Protein AF-A0A6C0DXT3-F1 (afdb_monomer)

Nearest PDB structures (foldseek):
  8tug-assembly1_J  TM=9.088E-01  e=2.039E-04  Saccharomyces cerevisiae
  8oki-assembly1_N  TM=8.207E-01  e=4.917E-04  Pyrococcus furiosus DSM 3638
  8q3k-assembly1_J  TM=6.567E-01  e=1.771E-02  African swine fever virus BA71V
  8yqu-assembly1_H  TM=6.141E-01  e=2.929E-02  African swine fever virus

Foldseek 3Di:
DPPDPVVVVVVVPLFDAQDQAQPPPRHGDRVCQVVLVVLLQVVCVVVVPPDSPDDDDDDPVDPDQDSSRVSCVVVVVPDPSSSCSNVPDDGDD

Secondary structure (DSSP, 8-state):
----HHHHHHHGGG--PPPSB-TTT--B-TTTHHHHHHHHHHHHHHTT-S-SSPPPP--SS--SPPHHHHHHHHTT--SHHHHHHHHS-----

Mean predicted aligned error: 8.69 Å

Organism: NCBI:txid1070528

Structure (mmCIF, N/CA/C/O backbone):
data_AF-A0A6C0DXT3-F1
#
_entry.id   AF-A0A6C0DXT3-F1
#
loop_
_atom_site.group_PDB
_atom_site.id
_atom_site.type_symbol
_atom_site.label_atom_id
_atom_site.label_alt_id
_atom_site.label_comp_id
_atom_site.label_asym_id
_atom_site.label_entity_id
_atom_site.label_seq_id
_atom_site.pdbx_PDB_ins_code
_atom_site.Cartn_x
_atom_site.Cartn_y
_atom_site.Cartn_z
_atom_site.occupancy
_atom_site.B_iso_or_equiv
_atom_site.auth_seq_id
_atom_site.auth_comp_id
_atom_site.auth_asym_id
_atom_site.auth_atom_id
_atom_site.pdbx_PDB_model_num
ATOM 1 N N . MET A 1 1 ? 9.845 43.054 -10.680 1.00 43.94 1 MET A N 1
ATOM 2 C CA . MET A 1 1 ? 10.698 41.844 -10.692 1.00 43.94 1 MET A CA 1
ATOM 3 C C . MET A 1 1 ? 10.131 40.865 -11.705 1.00 43.94 1 MET A C 1
ATOM 5 O O . MET A 1 1 ? 8.994 40.442 -11.558 1.00 43.94 1 MET A O 1
ATOM 9 N N . LYS A 1 2 ? 10.859 40.596 -12.794 1.00 45.53 2 LYS A N 1
ATOM 10 C CA . LYS A 1 2 ? 10.406 39.698 -13.864 1.00 45.53 2 LYS A CA 1
ATOM 11 C C . LYS A 1 2 ? 10.429 38.264 -13.323 1.00 45.53 2 LYS A C 1
ATOM 13 O O . LYS A 1 2 ? 11.509 37.729 -13.09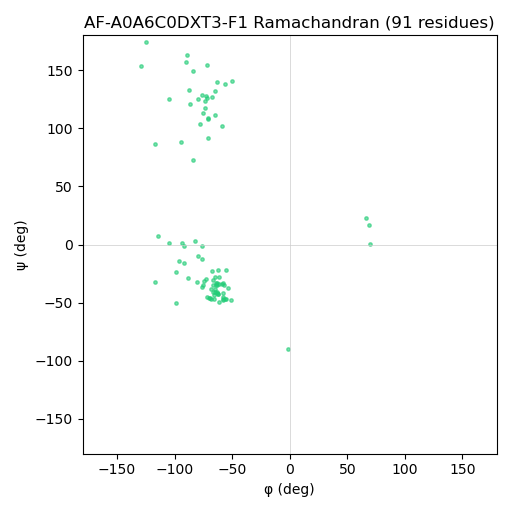5 1.00 45.53 2 LYS A O 1
ATOM 18 N N . HIS A 1 3 ? 9.255 37.679 -13.074 1.00 49.91 3 HIS A N 1
ATOM 19 C CA . HIS A 1 3 ? 9.109 36.274 -12.691 1.00 49.91 3 HIS A CA 1
ATOM 20 C C . HIS A 1 3 ? 9.697 35.396 -13.798 1.00 49.91 3 HIS A C 1
ATOM 22 O O . HIS A 1 3 ? 9.117 35.229 -14.872 1.00 49.91 3 HIS A O 1
ATOM 28 N N . ASN A 1 4 ? 10.904 34.901 -13.553 1.00 51.50 4 ASN A N 1
ATOM 29 C CA . ASN A 1 4 ? 11.627 34.056 -14.477 1.00 51.50 4 ASN A CA 1
ATOM 30 C C . ASN A 1 4 ? 10.936 32.683 -14.523 1.00 51.50 4 ASN A C 1
ATOM 32 O O . ASN A 1 4 ? 11.005 31.929 -13.554 1.00 51.50 4 ASN A O 1
ATOM 36 N N . LYS A 1 5 ? 10.263 32.367 -15.640 1.00 55.50 5 LYS A N 1
ATOM 37 C CA . LYS A 1 5 ? 9.522 31.106 -15.856 1.00 55.50 5 LYS A CA 1
ATOM 38 C C . LYS A 1 5 ? 10.381 29.848 -15.650 1.00 55.50 5 LYS A C 1
ATOM 40 O O . LYS A 1 5 ? 9.837 28.785 -15.375 1.00 55.50 5 LYS A O 1
ATOM 45 N N . TYR A 1 6 ? 11.706 29.970 -15.750 1.00 57.03 6 TYR A N 1
ATOM 46 C CA . TYR A 1 6 ? 12.639 28.877 -15.480 1.00 57.03 6 TYR A CA 1
ATOM 47 C C . TYR A 1 6 ? 12.755 28.549 -13.985 1.00 57.03 6 TYR A C 1
ATOM 49 O O . TYR A 1 6 ? 12.956 27.394 -13.639 1.00 57.03 6 TYR A O 1
ATOM 57 N N . ILE A 1 7 ? 12.562 29.525 -13.091 1.00 55.47 7 ILE A N 1
ATOM 58 C CA . ILE A 1 7 ? 12.651 29.311 -11.640 1.00 55.47 7 ILE A CA 1
ATOM 59 C C . ILE A 1 7 ? 11.449 28.494 -11.148 1.00 55.47 7 ILE A C 1
ATOM 61 O O . ILE A 1 7 ? 11.630 27.508 -10.442 1.00 55.47 7 ILE A O 1
ATOM 65 N N . THR A 1 8 ? 10.229 28.816 -11.588 1.00 52.34 8 THR A N 1
ATOM 66 C CA . THR A 1 8 ? 9.024 28.032 -11.259 1.00 52.34 8 THR A CA 1
ATOM 67 C C . THR A 1 8 ? 9.038 26.615 -11.839 1.00 52.34 8 THR A C 1
ATOM 69 O O . THR A 1 8 ? 8.447 25.723 -11.238 1.00 52.34 8 THR A O 1
ATOM 72 N N . PHE A 1 9 ? 9.730 26.372 -12.959 1.00 50.25 9 PHE A N 1
ATOM 73 C CA . PHE A 1 9 ? 9.876 25.021 -13.513 1.00 50.25 9 PHE A CA 1
ATOM 74 C C . PHE A 1 9 ? 10.746 24.124 -12.620 1.00 50.25 9 PHE A C 1
ATOM 76 O O . PHE A 1 9 ? 10.405 22.965 -12.420 1.00 50.25 9 PHE A O 1
ATOM 83 N N . ILE A 1 10 ? 11.812 24.663 -12.016 1.00 52.56 10 ILE A N 1
ATOM 84 C CA . ILE A 1 10 ? 12.693 23.906 -11.110 1.00 52.56 10 ILE A CA 1
ATOM 85 C C . ILE A 1 10 ? 11.932 23.510 -9.832 1.00 52.56 10 ILE A C 1
ATOM 87 O O . ILE A 1 10 ? 12.001 22.356 -9.414 1.00 52.56 10 ILE A O 1
ATOM 91 N N . TYR A 1 11 ? 11.107 24.4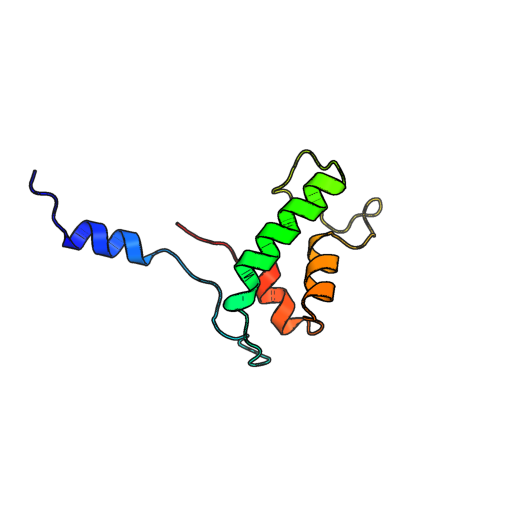00 -9.271 1.00 48.53 11 TYR A N 1
ATOM 92 C CA . TYR A 1 11 ? 10.287 24.079 -8.091 1.00 48.53 11 TYR A CA 1
ATOM 93 C C . TYR A 1 11 ? 9.184 23.036 -8.355 1.00 48.53 11 TYR A C 1
ATOM 95 O O . TYR A 1 11 ? 8.776 22.346 -7.430 1.00 48.53 11 TYR A O 1
ATOM 103 N N . TYR A 1 12 ? 8.733 22.843 -9.600 1.00 52.97 12 TYR A N 1
ATOM 104 C CA . TYR A 1 12 ? 7.768 21.780 -9.931 1.00 52.97 12 TYR A CA 1
ATOM 105 C C . TYR A 1 12 ? 8.418 20.386 -10.065 1.00 52.97 12 TYR A C 1
ATOM 107 O O . TYR A 1 12 ? 7.718 19.378 -10.159 1.00 52.97 12 TYR A O 1
ATOM 115 N N . THR A 1 13 ? 9.755 20.302 -10.072 1.00 52.28 13 THR A N 1
ATOM 116 C CA . THR A 1 13 ? 10.498 19.041 -10.276 1.00 52.28 13 THR A CA 1
ATOM 117 C C . THR A 1 13 ? 10.850 18.282 -8.996 1.00 52.28 13 THR A C 1
ATOM 119 O O . THR A 1 13 ? 11.405 17.189 -9.083 1.00 52.28 13 THR A O 1
ATOM 122 N N . HIS A 1 14 ? 10.509 18.797 -7.812 1.00 52.88 14 HIS A N 1
ATOM 123 C CA . HIS A 1 14 ? 10.784 18.106 -6.541 1.00 52.88 14 HIS A CA 1
ATOM 124 C C . HIS A 1 14 ? 9.642 17.231 -6.021 1.00 52.88 14 HIS A C 1
ATOM 126 O O . HIS A 1 14 ? 9.823 16.520 -5.036 1.00 52.88 14 HIS A O 1
ATOM 132 N N . LYS A 1 15 ? 8.531 17.140 -6.763 1.00 62.34 15 LYS A N 1
ATOM 133 C CA . LYS A 1 15 ? 7.463 16.181 -6.480 1.00 62.34 15 LYS A CA 1
ATOM 134 C C . LYS A 1 15 ? 7.920 14.752 -6.801 1.00 62.34 15 LYS A C 1
ATOM 136 O O . LYS A 1 15 ? 7.790 14.285 -7.934 1.00 62.34 15 LYS A O 1
ATOM 141 N N . MET A 1 16 ? 8.478 14.054 -5.813 1.00 74.56 16 MET A N 1
ATOM 142 C CA . MET A 1 16 ? 8.923 12.667 -5.978 1.00 74.56 16 MET A CA 1
ATOM 143 C C . MET A 1 16 ? 7.722 11.713 -5.990 1.00 74.56 16 MET A C 1
ATOM 145 O O . MET A 1 16 ? 7.038 11.546 -4.989 1.00 74.56 16 MET A O 1
ATOM 149 N N . ILE A 1 17 ? 7.473 11.087 -7.142 1.00 83.69 17 ILE A N 1
ATOM 150 C CA . ILE A 1 17 ? 6.357 10.156 -7.379 1.00 83.69 17 ILE A CA 1
ATOM 151 C C . ILE A 1 17 ? 6.735 8.742 -6.906 1.00 83.69 17 ILE A C 1
ATOM 153 O O . ILE A 1 17 ? 7.896 8.339 -7.018 1.00 83.69 17 ILE A O 1
ATOM 157 N N . ILE A 1 18 ? 5.752 7.952 -6.451 1.00 90.69 18 ILE A N 1
ATOM 158 C CA . ILE A 1 18 ? 5.930 6.516 -6.191 1.00 90.69 18 ILE A CA 1
ATOM 159 C C . ILE A 1 18 ? 6.578 5.821 -7.405 1.00 90.69 18 ILE A C 1
ATOM 161 O O . ILE A 1 18 ? 6.211 6.105 -8.551 1.00 90.69 18 ILE A O 1
ATOM 165 N N . PRO A 1 19 ? 7.504 4.867 -7.215 1.00 92.62 19 PRO A N 1
ATOM 166 C CA . PRO A 1 19 ? 8.058 4.131 -8.341 1.00 92.62 19 PRO A CA 1
ATOM 167 C C . PRO A 1 19 ? 6.971 3.446 -9.179 1.00 92.62 19 PRO A C 1
ATOM 169 O O . PRO A 1 19 ? 6.039 2.829 -8.660 1.00 92.62 19 PRO A O 1
ATOM 172 N N . ILE A 1 20 ? 7.126 3.518 -10.505 1.00 93.44 20 ILE A N 1
ATOM 173 C CA . ILE A 1 20 ? 6.173 2.957 -11.478 1.00 93.44 20 ILE A CA 1
ATOM 174 C C . ILE A 1 20 ? 5.992 1.451 -11.266 1.00 93.44 20 ILE A C 1
ATOM 176 O O . ILE A 1 20 ? 4.869 0.940 -11.297 1.00 93.44 20 ILE A O 1
ATOM 180 N N . LYS A 1 21 ? 7.099 0.747 -11.013 1.00 95.50 21 LYS A N 1
ATOM 181 C CA . LYS A 1 21 ? 7.151 -0.680 -10.687 1.00 95.50 21 LYS A CA 1
ATOM 182 C C . LYS A 1 21 ? 7.972 -0.901 -9.422 1.00 95.50 21 LYS A C 1
ATOM 184 O O . LYS A 1 21 ? 8.888 -0.142 -9.131 1.00 95.50 21 LYS A O 1
ATOM 189 N N . CYS A 1 22 ? 7.688 -1.980 -8.704 1.00 96.44 22 CYS A N 1
ATOM 190 C CA . CYS A 1 22 ? 8.507 -2.413 -7.577 1.00 96.44 22 CYS A CA 1
ATOM 191 C C . CYS A 1 22 ? 9.910 -2.833 -8.037 1.00 96.44 22 CYS A C 1
ATOM 193 O O . CYS A 1 22 ? 10.033 -3.679 -8.925 1.00 96.44 22 CYS A O 1
ATOM 195 N N . PHE A 1 23 ? 10.948 -2.336 -7.359 1.00 95.75 23 PHE A N 1
ATOM 196 C CA . PHE A 1 23 ? 12.349 -2.637 -7.680 1.00 95.75 23 PHE A CA 1
ATOM 197 C C . 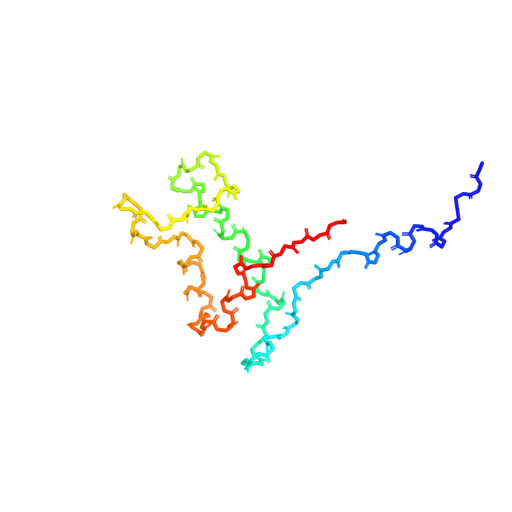PHE A 1 23 ? 12.730 -4.116 -7.538 1.00 95.75 23 PHE A C 1
ATOM 199 O O . PHE A 1 23 ? 13.691 -4.562 -8.151 1.00 95.75 23 PHE A O 1
ATOM 206 N N . THR A 1 24 ? 11.979 -4.891 -6.751 1.00 97.06 24 THR A N 1
ATOM 207 C CA . THR A 1 24 ? 12.254 -6.320 -6.535 1.00 97.06 24 THR A CA 1
ATOM 208 C C . THR A 1 24 ? 11.382 -7.219 -7.406 1.00 97.06 24 THR A C 1
ATOM 210 O O . THR A 1 24 ? 11.877 -8.142 -8.038 1.00 97.06 24 THR A O 1
ATOM 213 N N . CYS A 1 25 ? 10.061 -6.996 -7.400 1.00 96.75 25 CYS A N 1
ATOM 214 C CA . CYS A 1 25 ? 9.089 -7.909 -8.013 1.00 96.75 25 CYS A CA 1
ATOM 215 C C . CYS A 1 25 ? 8.677 -7.502 -9.439 1.00 96.75 25 CYS A C 1
ATOM 217 O O . CYS A 1 25 ? 8.003 -8.280 -10.108 1.00 96.75 25 CYS A O 1
ATOM 219 N N . GLY A 1 26 ? 8.977 -6.274 -9.877 1.00 94.75 26 GLY A N 1
ATOM 220 C CA . GLY A 1 26 ? 8.535 -5.735 -11.169 1.00 94.75 26 GLY A CA 1
ATOM 221 C C . GLY A 1 26 ? 7.029 -5.446 -11.281 1.00 94.75 26 GLY A C 1
ATOM 222 O O . GLY A 1 26 ? 6.579 -4.977 -12.325 1.00 94.75 26 GLY A O 1
ATOM 223 N N . CYS A 1 27 ? 6.239 -5.694 -10.229 1.00 94.88 27 CYS A N 1
ATOM 224 C CA . CYS A 1 27 ? 4.802 -5.401 -10.209 1.00 94.88 27 CYS A CA 1
ATOM 225 C C . CYS A 1 27 ? 4.552 -3.893 -10.349 1.00 94.88 27 CYS A C 1
ATOM 227 O O . CYS A 1 27 ? 5.269 -3.100 -9.740 1.00 94.88 27 CYS A O 1
ATOM 229 N N . VAL A 1 28 ? 3.536 -3.505 -11.123 1.00 95.44 28 VAL A N 1
ATOM 230 C CA . VAL A 1 28 ? 3.143 -2.101 -11.325 1.00 95.44 28 VAL A CA 1
ATOM 231 C C . VAL A 1 28 ? 2.479 -1.551 -10.057 1.00 95.44 28 VAL A C 1
ATOM 233 O O . VAL A 1 28 ? 1.531 -2.149 -9.541 1.00 95.44 28 VAL A O 1
ATOM 236 N N . LEU A 1 29 ? 2.994 -0.421 -9.561 1.00 95.00 29 LEU A N 1
ATOM 237 C CA . LEU A 1 29 ? 2.560 0.228 -8.317 1.00 95.00 29 LEU A CA 1
ATOM 238 C C . LEU A 1 29 ? 1.971 1.629 -8.528 1.00 95.00 29 LEU A C 1
ATOM 240 O O . LEU A 1 29 ? 1.054 2.005 -7.800 1.00 95.00 29 LEU A O 1
ATOM 244 N N . ALA A 1 30 ? 2.444 2.392 -9.522 1.00 91.81 30 ALA A N 1
ATOM 245 C CA . ALA A 1 30 ? 2.057 3.800 -9.686 1.00 91.81 30 ALA A CA 1
ATOM 246 C C . ALA A 1 30 ? 0.550 4.039 -9.835 1.00 91.81 30 ALA A C 1
ATOM 248 O O . ALA A 1 30 ? 0.027 5.032 -9.335 1.00 91.81 30 ALA A O 1
ATOM 249 N N . ASN A 1 31 ? -0.173 3.114 -10.462 1.00 93.25 31 ASN A N 1
ATOM 250 C CA . ASN A 1 31 ? -1.621 3.223 -10.626 1.00 93.25 31 ASN A CA 1
ATOM 251 C C . ASN A 1 31 ? -2.417 2.907 -9.346 1.00 93.25 31 ASN A C 1
ATOM 253 O O . ASN A 1 31 ? -3.611 3.181 -9.300 1.00 93.25 31 ASN A O 1
ATOM 257 N N . LYS A 1 32 ? -1.787 2.329 -8.315 1.00 94.38 32 LYS A N 1
ATOM 258 C CA . LYS A 1 32 ? -2.463 1.866 -7.092 1.00 94.38 32 LYS A CA 1
ATOM 259 C C . LYS A 1 32 ? -2.358 2.848 -5.929 1.00 94.38 32 LYS A C 1
ATOM 261 O O . LYS A 1 32 ? -3.192 2.809 -5.032 1.00 94.38 32 LYS A O 1
ATOM 266 N N . TYR A 1 33 ? -1.354 3.726 -5.919 1.00 93.88 33 TYR A N 1
ATOM 267 C CA . TYR A 1 33 ? -1.039 4.536 -4.736 1.00 93.88 33 TYR A CA 1
ATOM 268 C C . TYR A 1 33 ? -2.131 5.538 -4.350 1.00 93.88 33 TYR A C 1
ATOM 270 O O . TYR A 1 33 ? -2.463 5.666 -3.175 1.00 93.88 33 TYR A O 1
ATOM 278 N N . ARG A 1 34 ? -2.746 6.209 -5.330 1.00 92.50 34 ARG A N 1
ATOM 279 C CA . ARG A 1 34 ? -3.849 7.148 -5.065 1.00 92.50 34 ARG A CA 1
ATOM 280 C C . ARG A 1 34 ? -5.047 6.448 -4.428 1.00 92.50 34 ARG A C 1
ATOM 282 O O . ARG A 1 34 ? -5.505 6.875 -3.375 1.00 92.50 34 ARG A O 1
ATOM 289 N N . TYR A 1 35 ? -5.468 5.338 -5.030 1.00 95.12 35 TYR A N 1
ATOM 290 C CA . TYR A 1 35 ? -6.543 4.500 -4.506 1.00 95.12 35 TYR A CA 1
ATOM 291 C C . TYR A 1 35 ? -6.230 4.006 -3.089 1.00 95.12 35 TYR A C 1
ATOM 293 O O . TYR A 1 35 ? -7.059 4.117 -2.195 1.00 95.12 35 TYR A O 1
ATOM 301 N N . TYR A 1 36 ? -5.000 3.537 -2.857 1.00 95.06 36 TYR A 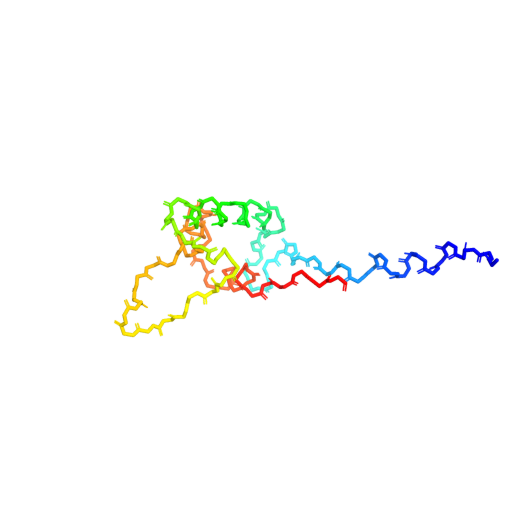N 1
ATOM 302 C CA . TYR A 1 36 ? -4.550 3.117 -1.533 1.00 95.06 36 TYR A CA 1
ATOM 303 C C . TYR A 1 36 ? -4.711 4.223 -0.477 1.00 95.06 36 TYR A C 1
ATOM 305 O O . TYR A 1 36 ? -5.260 3.952 0.586 1.00 95.06 36 TYR A O 1
ATOM 313 N N . LYS A 1 37 ? -4.303 5.470 -0.763 1.00 92.56 37 LYS A N 1
ATOM 314 C CA . LYS A 1 37 ? -4.460 6.597 0.178 1.00 92.56 37 LYS A CA 1
ATOM 315 C C . LYS A 1 37 ? -5.925 6.946 0.455 1.00 92.56 37 LYS A C 1
ATOM 317 O O . LYS A 1 37 ? -6.273 7.284 1.586 1.00 92.56 37 LYS A O 1
ATOM 322 N N . GLU A 1 38 ? -6.777 6.878 -0.563 1.00 93.62 38 GLU A N 1
ATOM 323 C CA . GLU A 1 38 ? -8.208 7.164 -0.435 1.00 93.62 38 GLU A CA 1
ATOM 324 C C . GLU A 1 38 ? -8.925 6.094 0.402 1.00 93.62 38 GLU A C 1
ATOM 326 O O . GLU A 1 38 ? -9.640 6.437 1.344 1.00 93.62 38 GLU A O 1
ATOM 331 N N . GLU A 1 39 ? -8.685 4.810 0.128 1.00 94.81 39 GLU A N 1
ATOM 332 C CA . GLU A 1 39 ? -9.279 3.692 0.876 1.00 94.81 39 GLU A CA 1
ATOM 333 C C . GLU A 1 39 ? -8.733 3.591 2.305 1.00 94.81 39 GLU A C 1
ATOM 335 O O . GLU A 1 39 ? -9.513 3.525 3.253 1.00 94.81 39 GLU A O 1
ATOM 340 N N . VAL A 1 40 ? -7.405 3.699 2.445 1.00 93.38 40 VAL A N 1
ATOM 341 C CA . VAL A 1 40 ? -6.714 4.460 3.495 1.00 93.38 40 VAL A CA 1
ATOM 342 C C . VAL A 1 40 ? -7.605 5.206 4.486 1.00 93.38 40 VAL A C 1
ATOM 344 O O . VAL A 1 40 ? -8.046 4.746 5.545 1.00 93.38 40 VAL A O 1
ATOM 347 N N . ARG A 1 41 ? -7.857 6.437 4.055 1.00 92.19 41 ARG A N 1
ATOM 348 C CA . ARG A 1 41 ? -8.620 7.456 4.742 1.00 92.19 41 ARG A CA 1
ATOM 349 C C . ARG A 1 41 ? -10.036 6.978 5.047 1.00 92.19 41 ARG A C 1
ATOM 351 O O . ARG A 1 41 ? -10.460 7.103 6.189 1.00 92.19 41 ARG A O 1
ATOM 358 N N . LYS A 1 42 ? -10.744 6.376 4.086 1.00 92.94 42 LYS A N 1
ATOM 359 C CA . LYS A 1 42 ? -12.117 5.879 4.293 1.00 92.94 42 LYS A CA 1
ATOM 360 C C . LYS A 1 42 ? -12.203 4.865 5.434 1.00 92.94 42 LYS A C 1
ATOM 362 O O . LYS A 1 42 ? -13.052 5.022 6.309 1.00 92.94 42 LYS A O 1
ATOM 367 N N . LYS A 1 43 ? -11.310 3.869 5.474 1.00 92.12 43 LYS A N 1
ATOM 368 C CA . LYS A 1 43 ? -11.298 2.861 6.546 1.00 92.12 43 LYS A CA 1
ATOM 369 C C . LYS A 1 43 ? -10.939 3.464 7.905 1.00 92.12 43 LYS A C 1
ATOM 371 O O . LYS A 1 43 ? -11.506 3.048 8.911 1.00 92.12 43 LYS A O 1
ATOM 376 N N . LYS A 1 44 ? -10.049 4.463 7.951 1.00 90.38 44 LYS A N 1
ATOM 377 C CA . LYS A 1 44 ? -9.735 5.181 9.200 1.00 90.38 44 LYS A CA 1
ATOM 378 C C . LYS A 1 44 ? -10.928 5.978 9.735 1.00 90.38 44 LYS A C 1
ATOM 380 O O . LYS A 1 44 ? -11.216 5.877 10.924 1.00 90.38 44 LYS A O 1
ATOM 385 N N . LEU A 1 45 ? -11.658 6.683 8.863 1.00 88.75 45 LEU A N 1
ATOM 386 C CA . LEU A 1 45 ? -12.892 7.385 9.244 1.00 88.75 45 LEU A CA 1
ATOM 387 C C . LEU A 1 45 ? -13.968 6.409 9.738 1.00 88.75 45 LEU A C 1
ATOM 389 O O . LEU A 1 45 ? -14.614 6.674 10.746 1.00 88.75 45 LEU A O 1
ATOM 393 N N . ALA A 1 46 ? -14.136 5.265 9.066 1.00 89.31 46 ALA A N 1
ATOM 394 C CA . ALA A 1 46 ? -15.116 4.253 9.460 1.00 89.31 46 ALA A CA 1
ATOM 395 C C . ALA A 1 46 ? -14.825 3.641 10.843 1.00 89.31 46 ALA A C 1
ATOM 397 O O . ALA A 1 46 ? -15.755 3.316 11.574 1.00 89.31 46 ALA A O 1
ATOM 398 N N . LYS A 1 47 ? -13.545 3.515 11.219 1.00 84.81 47 LYS A N 1
ATOM 399 C CA . LYS A 1 47 ? -13.120 3.046 12.549 1.00 84.81 47 LYS A CA 1
ATOM 400 C C . LYS A 1 47 ? -13.138 4.150 13.622 1.00 84.81 47 LYS A C 1
ATOM 402 O O . LYS A 1 47 ? -12.741 3.882 14.750 1.00 84.81 47 LYS A O 1
ATOM 407 N N . GLY A 1 48 ? -13.582 5.369 13.295 1.00 81.19 48 GLY A N 1
ATOM 408 C CA . GLY A 1 48 ? -13.685 6.476 14.251 1.00 81.19 48 GLY A CA 1
ATOM 409 C C . GLY A 1 48 ? -12.338 6.976 14.781 1.00 81.19 48 GLY A C 1
ATOM 410 O O . GLY A 1 48 ? -12.291 7.552 15.862 1.00 81.19 48 GLY A O 1
ATOM 411 N N . MET A 1 49 ? -11.238 6.746 14.054 1.00 78.50 49 MET A N 1
ATOM 412 C CA . MET A 1 49 ? -9.937 7.289 14.446 1.00 78.50 49 MET A CA 1
ATOM 413 C C . MET A 1 49 ? -9.901 8.796 14.174 1.00 78.50 49 MET A C 1
ATOM 415 O O . MET A 1 49 ? -9.987 9.213 13.019 1.00 78.50 49 MET A O 1
ATOM 419 N N . GLU A 1 50 ? -9.746 9.597 15.231 1.00 70.50 50 GLU A N 1
ATOM 420 C CA . GLU A 1 50 ? -9.588 11.057 15.131 1.00 70.50 50 GLU A CA 1
ATOM 421 C C . GLU A 1 50 ? -8.294 11.439 14.385 1.00 70.50 50 GLU A C 1
ATOM 423 O O . GLU A 1 50 ? -8.291 12.365 13.572 1.00 70.50 50 GLU A O 1
ATOM 428 N N . ASP A 1 51 ? -7.223 10.655 14.553 1.00 76.50 51 ASP A N 1
ATOM 429 C CA . ASP A 1 51 ? -5.918 10.898 13.930 1.00 76.50 51 ASP A CA 1
ATOM 430 C C . ASP A 1 51 ? -5.744 10.121 12.606 1.00 76.50 51 ASP A C 1
ATOM 432 O O . ASP A 1 51 ? -5.199 9.015 12.565 1.00 76.50 51 ASP A O 1
ATOM 436 N N . ILE A 1 52 ? -6.164 10.712 11.482 1.00 76.00 52 ILE A N 1
ATOM 437 C CA . ILE A 1 52 ? -6.101 10.076 10.145 1.00 76.00 52 ILE A CA 1
ATOM 438 C C . ILE A 1 52 ? -4.652 9.797 9.691 1.00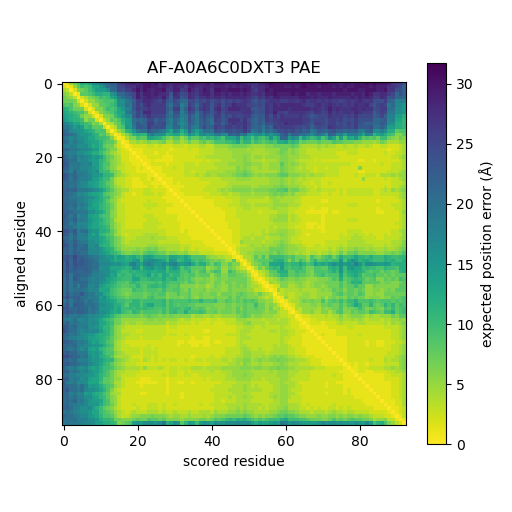 76.00 52 ILE A C 1
ATOM 440 O O . ILE A 1 52 ? -4.380 8.812 8.996 1.00 76.00 52 ILE A O 1
ATOM 444 N N . GLU A 1 53 ? -3.704 10.649 10.075 1.00 74.88 53 GLU A N 1
ATOM 445 C CA . GLU A 1 53 ? -2.318 10.594 9.586 1.00 74.88 53 GLU A CA 1
ATOM 446 C C . GLU A 1 53 ? -1.393 9.745 10.460 1.00 74.88 53 GLU A C 1
ATOM 448 O O . GLU A 1 53 ? -0.321 9.332 10.017 1.00 74.88 53 GLU A O 1
ATOM 453 N N . LYS A 1 54 ? -1.807 9.419 11.687 1.00 79.75 54 LYS A N 1
ATOM 454 C CA . LYS A 1 54 ? -0.971 8.659 12.610 1.00 79.75 54 LYS A CA 1
ATOM 455 C C . LYS A 1 54 ? -0.881 7.200 12.162 1.00 79.75 54 LYS A C 1
ATOM 457 O O . LYS A 1 54 ? -1.889 6.532 11.917 1.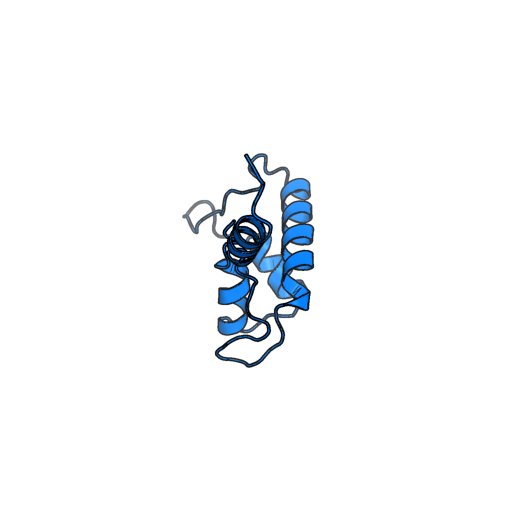00 79.75 54 LYS A O 1
ATOM 462 N N . VAL A 1 55 ? 0.350 6.708 12.050 1.00 74.06 55 VAL A N 1
ATOM 463 C CA . VAL A 1 55 ? 0.646 5.289 11.833 1.00 74.06 55 VAL A CA 1
ATOM 464 C C . VAL A 1 55 ? 0.709 4.616 13.202 1.00 74.06 55 VAL A C 1
ATOM 466 O O . VAL A 1 55 ? 1.494 5.021 14.060 1.00 74.06 55 VAL A O 1
ATOM 469 N N . LEU A 1 56 ? -0.143 3.613 13.424 1.00 79.31 56 LEU A N 1
ATOM 470 C CA . LEU A 1 56 ? -0.142 2.814 14.649 1.00 79.31 56 LEU A CA 1
ATOM 471 C C . LEU A 1 56 ? 0.971 1.766 14.574 1.00 79.31 56 LEU A C 1
ATOM 473 O O . LEU A 1 56 ? 1.044 0.987 13.623 1.00 79.31 56 LEU A O 1
ATOM 477 N N . TYR A 1 57 ? 1.836 1.758 15.582 1.00 80.75 57 TYR A N 1
ATOM 478 C CA . TYR A 1 57 ? 2.904 0.772 15.713 1.00 80.75 57 TYR A CA 1
ATOM 479 C C . TYR A 1 57 ? 2.429 -0.451 16.500 1.00 80.75 57 TYR A C 1
ATOM 481 O O . TYR A 1 57 ? 1.499 -0.365 17.300 1.00 80.75 57 TYR A O 1
ATOM 489 N N . LEU A 1 58 ? 3.110 -1.579 16.290 1.00 85.19 58 LEU A N 1
ATOM 490 C CA . LEU A 1 58 ? 2.863 -2.825 17.009 1.00 85.19 58 LEU A CA 1
ATOM 491 C C . LEU A 1 58 ? 3.205 -2.649 18.499 1.00 85.19 58 LEU A C 1
ATOM 493 O O . LEU A 1 58 ? 4.375 -2.503 18.856 1.00 85.19 58 LEU A O 1
ATOM 497 N N . THR A 1 59 ? 2.193 -2.678 19.365 1.00 89.44 59 THR A N 1
ATOM 498 C CA . THR A 1 59 ? 2.356 -2.684 20.829 1.00 89.44 59 THR A CA 1
ATOM 499 C C . THR A 1 59 ? 1.619 -3.880 21.431 1.00 89.44 59 THR A C 1
ATOM 501 O O . THR A 1 59 ? 0.923 -4.612 20.731 1.00 89.44 59 THR A O 1
ATOM 504 N N . LYS A 1 60 ? 1.753 -4.106 22.745 1.00 87.62 60 LYS A N 1
ATOM 505 C CA . LYS A 1 60 ? 0.994 -5.169 23.432 1.00 87.62 60 LYS A CA 1
ATOM 506 C C . LYS A 1 60 ? -0.524 -4.959 23.353 1.00 87.62 60 LYS A C 1
ATOM 508 O O . LYS A 1 60 ? -1.265 -5.932 23.394 1.00 87.62 60 LYS A O 1
ATOM 513 N N . GLU A 1 61 ? -0.957 -3.707 23.247 1.00 83.62 61 GLU A N 1
ATOM 514 C CA . GLU A 1 61 ? -2.366 -3.304 23.171 1.00 83.62 61 GLU A CA 1
ATOM 515 C C . GLU A 1 61 ? -2.873 -3.287 21.723 1.00 83.62 61 GLU A C 1
ATOM 517 O O . GLU A 1 61 ? -4.044 -3.550 21.472 1.00 83.62 61 GLU A O 1
ATOM 522 N N . PHE A 1 62 ? -1.981 -3.045 20.758 1.00 81.62 62 PHE A N 1
ATOM 523 C CA . PHE A 1 62 ? -2.299 -2.968 19.335 1.00 81.62 62 PHE A CA 1
ATOM 524 C C . PHE A 1 62 ? -1.565 -4.070 18.561 1.00 81.62 62 PHE A C 1
ATOM 526 O O . PHE A 1 62 ? -0.475 -3.847 18.034 1.00 81.62 62 PHE A O 1
ATOM 533 N N . ASN A 1 63 ? -2.176 -5.259 18.492 1.00 85.25 63 ASN A N 1
ATOM 534 C CA . ASN A 1 63 ? -1.675 -6.427 17.743 1.00 85.25 63 ASN A CA 1
ATOM 535 C C . ASN A 1 63 ? -2.582 -6.817 16.557 1.00 85.25 63 ASN A C 1
ATOM 537 O O . ASN A 1 63 ? -2.418 -7.861 15.927 1.00 85.25 63 ASN A O 1
ATOM 541 N N . GLU A 1 64 ? -3.581 -5.993 16.260 1.00 88.00 64 GLU A N 1
ATOM 542 C CA . GLU A 1 64 ? -4.519 -6.257 15.177 1.00 88.00 64 GLU A CA 1
ATOM 543 C C . GLU A 1 64 ? -4.034 -5.689 13.845 1.00 88.00 64 GLU A C 1
ATOM 545 O O . GLU A 1 64 ? -3.147 -4.833 13.767 1.00 88.00 64 GLU A O 1
ATOM 550 N N . LYS A 1 65 ? -4.635 -6.182 12.760 1.00 88.88 65 LYS A N 1
ATOM 551 C CA . LYS A 1 65 ? -4.291 -5.736 11.416 1.00 88.88 65 LYS A CA 1
ATOM 552 C C . LYS A 1 65 ? -4.708 -4.282 11.221 1.00 88.88 65 LYS A C 1
ATOM 554 O O . LYS A 1 65 ? -5.862 -3.910 11.430 1.00 88.88 65 LYS A O 1
ATOM 559 N N . THR A 1 66 ? -3.761 -3.463 10.783 1.00 90.81 66 THR A N 1
ATOM 560 C CA . THR A 1 66 ? -4.030 -2.054 10.512 1.00 90.81 66 THR A CA 1
ATOM 561 C C . THR A 1 66 ? -4.890 -1.887 9.252 1.00 90.81 66 THR A C 1
ATOM 563 O O . THR A 1 66 ? -4.836 -2.734 8.351 1.00 90.81 66 THR A O 1
ATOM 566 N N . PRO A 1 67 ? -5.655 -0.786 9.133 1.00 92.06 67 PRO A N 1
ATOM 567 C CA . PRO A 1 67 ? -6.388 -0.459 7.908 1.00 92.06 67 PRO A CA 1
ATOM 568 C C . PRO A 1 67 ? -5.497 -0.440 6.661 1.00 92.06 67 PRO A C 1
ATOM 570 O O . PRO A 1 67 ? -5.905 -0.918 5.606 1.00 92.06 67 PRO A O 1
ATOM 573 N N . GLU A 1 68 ? -4.257 0.042 6.787 1.00 92.75 68 GLU A N 1
ATOM 574 C CA . GLU A 1 68 ? -3.231 -0.016 5.744 1.00 92.75 68 GLU A CA 1
ATOM 575 C C . GLU A 1 68 ? -2.992 -1.455 5.279 1.00 92.75 68 GLU A C 1
ATOM 577 O O . GLU A 1 68 ? -2.964 -1.737 4.081 1.00 92.75 68 GLU A O 1
ATOM 582 N N . GLY A 1 69 ? -2.850 -2.378 6.233 1.00 92.88 69 GLY A N 1
ATOM 583 C CA . GLY A 1 69 ? -2.653 -3.795 5.965 1.00 92.88 69 GLY A CA 1
ATOM 584 C C . GLY A 1 69 ? -3.838 -4.437 5.248 1.00 92.88 69 GLY A C 1
ATOM 585 O O . GLY A 1 69 ? -3.617 -5.221 4.327 1.00 92.88 69 GLY A O 1
ATOM 586 N N . GLU A 1 70 ? -5.067 -4.098 5.640 1.00 93.81 70 GLU A N 1
ATOM 587 C CA . GLU A 1 70 ? -6.289 -4.592 4.993 1.00 93.81 70 GLU A CA 1
ATOM 588 C C . GLU A 1 70 ? -6.414 -4.081 3.549 1.00 93.81 70 GLU A C 1
ATOM 590 O O . GLU A 1 70 ? -6.639 -4.865 2.636 1.00 93.81 70 GLU A O 1
ATOM 595 N N . VAL A 1 71 ? -6.208 -2.780 3.302 1.00 95.50 71 VAL A N 1
ATOM 596 C CA . VAL A 1 71 ? -6.305 -2.214 1.940 1.00 95.50 71 VAL A CA 1
ATOM 597 C C . VAL A 1 71 ? -5.246 -2.808 1.006 1.00 95.50 71 VAL A C 1
ATOM 599 O O . VAL A 1 71 ? -5.501 -3.022 -0.180 1.00 95.50 71 VAL A O 1
ATOM 602 N N . LEU A 1 72 ? -4.048 -3.108 1.515 1.00 95.69 72 LEU A N 1
ATOM 603 C CA . LEU A 1 72 ? -3.013 -3.781 0.724 1.00 95.69 72 LEU A CA 1
ATOM 604 C C . LEU A 1 72 ? -3.387 -5.222 0.354 1.00 95.69 72 LEU A C 1
ATOM 606 O O . LEU A 1 72 ? -2.958 -5.697 -0.703 1.00 95.69 72 LEU A O 1
ATOM 610 N N . ASP A 1 73 ? -4.162 -5.912 1.193 1.00 95.19 73 ASP A N 1
ATOM 611 C CA . ASP A 1 73 ? -4.716 -7.226 0.858 1.00 95.19 73 ASP A CA 1
ATOM 612 C C . ASP A 1 73 ? -5.788 -7.110 -0.223 1.00 95.19 73 ASP A C 1
ATOM 614 O O . ASP A 1 73 ? -5.715 -7.837 -1.213 1.00 95.19 73 ASP A O 1
ATOM 618 N N . ASP A 1 74 ? -6.707 -6.151 -0.078 1.00 95.44 74 ASP A N 1
ATOM 619 C CA . ASP A 1 74 ? -7.783 -5.885 -1.042 1.00 95.44 74 ASP A CA 1
ATOM 620 C C . ASP A 1 74 ? -7.215 -5.545 -2.435 1.00 95.44 74 ASP A C 1
ATOM 622 O O . ASP A 1 74 ? -7.750 -5.941 -3.469 1.00 95.44 74 ASP A O 1
ATOM 626 N N . LEU A 1 75 ? -6.061 -4.869 -2.478 1.00 94.69 75 LEU A N 1
ATOM 627 C CA . LEU A 1 75 ? -5.311 -4.553 -3.702 1.00 94.69 75 LEU A CA 1
ATOM 628 C C . LEU A 1 75 ? -4.516 -5.733 -4.300 1.00 94.69 75 LEU A C 1
ATOM 630 O O . LEU A 1 75 ? -3.822 -5.563 -5.317 1.00 94.69 75 LEU A O 1
ATOM 634 N N . GLY A 1 76 ? -4.554 -6.905 -3.661 1.00 94.38 76 GLY A N 1
ATOM 635 C CA . GLY A 1 76 ? -3.840 -8.114 -4.075 1.00 94.38 76 GLY A CA 1
ATOM 636 C C . GLY A 1 76 ? -2.317 -8.020 -3.933 1.00 94.38 76 GLY A C 1
ATOM 637 O O . GLY A 1 76 ? -1.577 -8.799 -4.538 1.00 94.38 76 GLY A O 1
ATOM 638 N N . LEU A 1 77 ? -1.802 -7.056 -3.164 1.00 95.12 77 LEU A N 1
ATOM 639 C CA . LEU A 1 77 ? -0.366 -6.870 -2.969 1.00 95.12 77 LEU A CA 1
ATOM 640 C C . LEU A 1 77 ? 0.136 -7.799 -1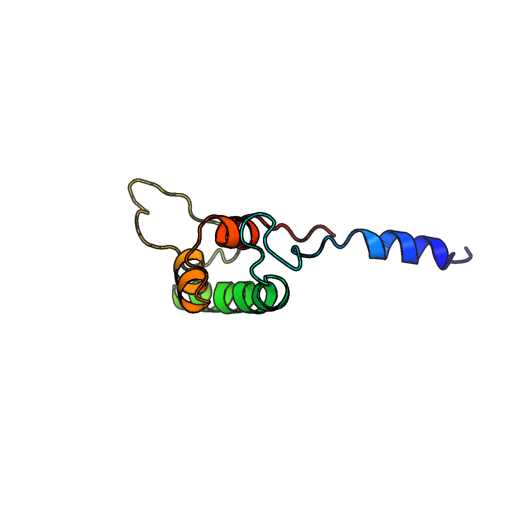.862 1.00 95.12 77 LEU A C 1
ATOM 642 O O . LEU A 1 77 ? 0.443 -7.350 -0.772 1.00 95.12 77 LEU A O 1
ATOM 646 N N . THR A 1 78 ? 0.243 -9.105 -2.097 1.00 92.81 78 THR A N 1
ATOM 647 C CA . THR A 1 78 ? 0.660 -10.077 -1.059 1.00 92.81 78 THR A CA 1
ATOM 648 C C . THR A 1 78 ? 2.154 -10.028 -0.733 1.00 92.81 78 THR A C 1
ATOM 650 O O . THR A 1 78 ? 2.562 -10.257 0.402 1.00 92.81 78 THR A O 1
ATOM 653 N N . LYS A 1 79 ? 2.994 -9.685 -1.715 1.00 95.56 79 LYS A N 1
ATOM 654 C CA . LYS A 1 79 ? 4.454 -9.705 -1.565 1.00 95.56 79 LYS A CA 1
ATOM 655 C C . LYS A 1 79 ? 4.956 -8.510 -0.752 1.00 95.56 79 LYS A C 1
ATOM 657 O O . LYS A 1 79 ? 4.727 -7.355 -1.118 1.00 95.56 79 LYS A O 1
ATOM 662 N N . MET A 1 80 ? 5.757 -8.789 0.276 1.00 95.75 80 MET A N 1
ATOM 663 C CA . MET A 1 80 ? 6.344 -7.771 1.161 1.00 95.75 80 MET A CA 1
ATOM 664 C C . MET A 1 80 ? 7.185 -6.724 0.423 1.00 95.75 80 MET A C 1
ATOM 666 O O . MET A 1 80 ? 7.176 -5.550 0.790 1.00 95.75 80 MET A O 1
ATOM 670 N N . CYS A 1 81 ? 7.885 -7.119 -0.645 1.00 96.69 81 CYS A N 1
ATOM 671 C CA . CYS A 1 81 ? 8.673 -6.188 -1.451 1.00 96.69 81 CYS A CA 1
ATOM 672 C C . CYS A 1 81 ? 7.802 -5.113 -2.105 1.00 96.69 81 CYS A C 1
ATOM 674 O O . CYS A 1 81 ? 8.155 -3.937 -2.076 1.00 96.69 81 CYS A O 1
ATOM 676 N N . CYS A 1 82 ? 6.640 -5.489 -2.640 1.00 96.31 82 CYS A N 1
ATOM 677 C CA . CYS A 1 82 ? 5.734 -4.546 -3.269 1.00 96.31 82 CYS A CA 1
ATOM 678 C C . CYS A 1 82 ? 4.992 -3.713 -2.177 1.00 96.31 82 CYS A C 1
ATOM 680 O O . CYS A 1 82 ? 4.834 -2.507 -2.350 1.00 96.31 82 CYS A O 1
ATOM 682 N N . ARG A 1 83 ? 4.660 -4.298 -1.005 1.00 95.81 83 ARG A N 1
ATOM 683 C CA . ARG A 1 83 ? 4.054 -3.579 0.147 1.00 95.81 83 ARG A CA 1
ATOM 684 C C . ARG A 1 83 ? 4.940 -2.489 0.743 1.00 95.81 83 ARG A C 1
ATOM 686 O O . ARG A 1 83 ? 4.433 -1.422 1.065 1.00 95.81 83 ARG A O 1
ATOM 693 N N . ARG A 1 84 ? 6.249 -2.734 0.866 1.00 95.25 84 ARG A N 1
ATOM 694 C CA . ARG A 1 84 ? 7.207 -1.756 1.411 1.00 95.25 84 A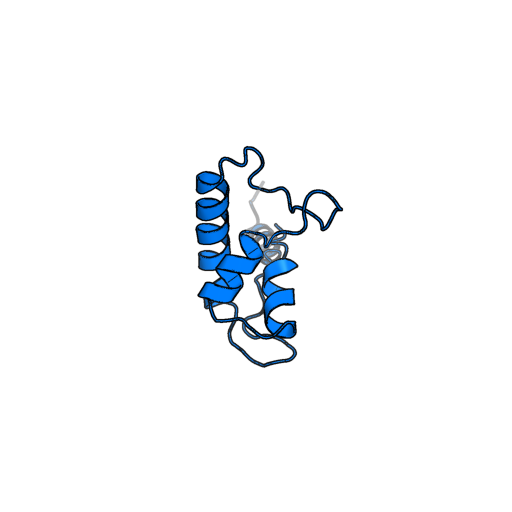RG A CA 1
ATOM 695 C C . ARG A 1 84 ? 7.076 -0.401 0.724 1.00 95.25 84 ARG A C 1
ATOM 697 O O . ARG A 1 84 ? 6.941 0.603 1.400 1.00 95.25 84 ARG A O 1
ATOM 704 N N . HIS A 1 85 ? 7.031 -0.399 -0.606 1.00 94.62 85 HIS A N 1
ATOM 705 C CA . HIS A 1 85 ? 6.915 0.823 -1.399 1.00 94.62 85 HIS A CA 1
ATOM 706 C C . HIS A 1 85 ? 5.623 1.598 -1.111 1.00 94.62 85 HIS A C 1
ATOM 708 O O . HIS A 1 85 ? 5.642 2.817 -1.144 1.00 94.62 85 HIS A O 1
ATOM 714 N N . MET A 1 86 ? 4.516 0.912 -0.819 1.00 94.06 86 MET A N 1
ATOM 715 C CA . MET A 1 86 ? 3.238 1.561 -0.503 1.00 94.06 86 MET A CA 1
ATOM 716 C C . MET A 1 86 ? 3.217 2.131 0.920 1.00 94.06 86 MET A C 1
ATOM 718 O O . MET A 1 86 ? 2.628 3.181 1.145 1.00 94.06 86 MET A O 1
ATOM 722 N N . LEU A 1 87 ? 3.854 1.437 1.870 1.00 92.88 87 LEU A N 1
ATOM 723 C CA . LEU A 1 87 ? 3.880 1.819 3.285 1.00 92.88 87 LEU A CA 1
ATOM 724 C C . LEU A 1 87 ? 4.908 2.912 3.599 1.00 92.88 87 LEU A C 1
ATOM 726 O O . LEU A 1 87 ? 4.685 3.700 4.509 1.00 92.88 87 LEU A O 1
ATOM 730 N N . THR A 1 88 ? 6.040 2.945 2.889 1.00 91.12 88 THR A N 1
ATOM 731 C CA . THR A 1 88 ? 7.159 3.854 3.197 1.00 91.12 88 THR A CA 1
ATOM 732 C C . THR A 1 88 ? 7.271 5.035 2.241 1.00 91.12 88 THR A C 1
ATOM 734 O O . THR A 1 88 ? 8.232 5.796 2.335 1.00 91.12 88 THR A O 1
ATOM 737 N N . HIS A 1 89 ? 6.371 5.169 1.267 1.00 90.19 89 HIS A N 1
ATOM 738 C CA . HIS A 1 89 ? 6.432 6.295 0.347 1.00 90.19 89 HIS A CA 1
ATOM 739 C C . HIS A 1 89 ? 5.979 7.575 1.045 1.00 90.19 89 HIS A C 1
ATOM 741 O O . HIS A 1 89 ? 4.867 7.666 1.557 1.00 90.19 89 HIS A O 1
ATOM 747 N N . VAL A 1 90 ? 6.862 8.569 1.024 1.00 86.62 90 VAL A N 1
ATOM 748 C CA . VAL A 1 90 ? 6.565 9.946 1.409 1.00 86.62 90 VAL A CA 1
ATOM 749 C C . VAL A 1 90 ? 6.470 10.775 0.133 1.00 86.62 90 VAL A C 1
ATOM 751 O O . VAL A 1 90 ? 7.390 10.740 -0.686 1.00 86.62 90 VAL A O 1
ATOM 754 N N . ASP A 1 91 ? 5.351 11.477 -0.044 1.00 82.19 91 ASP A N 1
ATOM 755 C CA . ASP A 1 91 ? 5.208 12.506 -1.075 1.00 82.19 91 ASP A CA 1
ATOM 756 C C 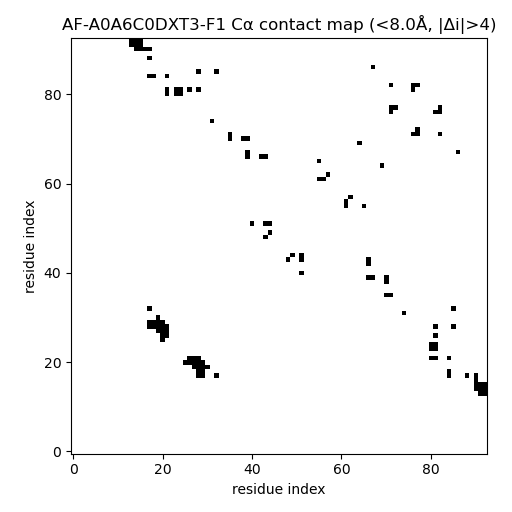. ASP A 1 91 ? 5.927 13.767 -0.562 1.00 82.19 91 ASP A C 1
ATOM 758 O O . ASP A 1 91 ? 5.425 14.428 0.345 1.00 82.19 91 ASP A O 1
ATOM 762 N N . ILE A 1 92 ? 7.124 14.059 -1.080 1.00 77.69 92 ILE A N 1
ATOM 763 C CA . ILE A 1 92 ? 7.881 15.279 -0.746 1.00 77.69 92 ILE A CA 1
ATOM 764 C C . ILE A 1 92 ? 7.442 16.400 -1.701 1.00 77.69 92 ILE A C 1
ATOM 766 O O . ILE A 1 92 ? 7.342 16.161 -2.910 1.00 77.69 92 ILE A O 1
ATOM 770 N N . GLU A 1 93 ? 7.166 17.586 -1.148 1.00 65.44 93 GLU A N 1
ATOM 771 C CA . GLU A 1 93 ? 6.896 18.838 -1.880 1.00 65.44 93 GLU A CA 1
ATOM 772 C C . GLU A 1 93 ? 8.157 19.696 -2.030 1.00 65.44 93 GLU A C 1
ATOM 774 O O . GLU A 1 93 ? 8.939 19.784 -1.054 1.00 65.44 93 GLU A O 1
#

Solvent-accessible surface area (backbone atoms only — not comparable to full-atom values): 5970 Å² total; per-residue (Å²): 132,85,83,55,70,67,60,60,53,58,68,66,68,50,60,52,72,73,60,58,43,30,93,82,76,63,48,80,38,50,88,48,52,66,57,50,55,52,52,38,52,52,50,36,56,74,71,67,48,86,62,77,83,65,80,86,68,87,45,97,89,43,80,71,85,48,60,66,57,52,50,37,52,77,71,65,49,79,52,66,69,56,40,48,60,71,75,70,62,69,81,46,121

InterPro domains:
  IPR000268 DNA-directed RNA polymerase subunit RPABC5/Rpb10 [PF01194] (17-92)
  IPR000268 DNA-directed RNA polymerase subunit RPABC5/Rpb10 [PTHR23431] (10-92)
  IPR020789 RNA polymerases, subunit N, zinc binding site [PS01112] (17-26)
  IPR023580 RNA polymerase subunit RPB10 [SSF46924] (16-92)

pLDDT: mean 83.58, std 15.35, range [43.94, 97.06]

Sequence (93 aa):
MKHNKYITFIYYTHKMIIPIKCFTCGCVLANKYRYYKEEVRKKKLAKGMEDIEKVLYLTKEFNEKTPEGEVLDDLGLTKMCCRRHMLTHVDIE

Radius of gyration: 17.03 Å; Cα contacts (8 Å, |Δi|>4): 68; chains: 1; bounding box: 28×52×39 Å